Protein AF-A0A444E9I2-F1 (afdb_monomer)

Organism: Ensete ventricosum (NCBI:txid4639)

InterPro domains:
  IPR001554 Glycoside hydrolase, family 14 [PF01373] (2-95)
  IPR001554 Glycoside hydrolase, family 14 [PTHR31352] (2-95)
  IPR017853 Glycoside hydrolase superfamily [SSF51445] (3-95)

Mean predicted aligned error: 9.95 Å

Solvent-accessible surface area (backbone atoms only — not comparable to full-atom values): 6638 Å² total; per-residue (Å²): 129,91,85,59,82,67,48,24,29,12,28,86,87,65,54,70,45,86,83,37,70,27,76,62,40,38,85,36,53,79,59,93,73,35,24,52,54,56,53,54,51,52,49,53,52,51,49,46,70,75,39,56,96,72,64,69,97,75,82,88,78,64,64,31,50,98,40,38,84,52,76,74,34,65,51,56,91,77,72,78,38,60,90,87,60,93,58,52,71,44,56,54,20,71,50,38,64,70,62,87,82,85,88,79,131

Sequence (105 aa):
MSRNPDIVYADRSGRRNPEYISLGCDMLPVLRGRTPIQVYSDYMRSFRDRFRDHLGRAIVVGMGPCGELRYPSYPESNGTWRFPGIGEFQCYDKVGRRRPSYITD

Nearest PDB structures (foldseek):
  1bfn-assembly1_A  TM=9.624E-01  e=5.636E-10  Glycine max
  1ukp-assembly2_B  TM=9.603E-01  e=9.210E-10  Glycine max
  1q6g-assembly1_A  TM=9.637E-01  e=1.308E-09  Glycine max
  5wqs-assembly1_A  TM=9.080E-01  e=1.858E-09  Ipomoea batatas
  1v3h-assembly1_A  TM=9.113E-01  e=3.036E-09  Glycine max

Radius of gyration: 16.06 Å; Cα contacts (8 Å, |Δi|>4): 114; chains: 1; bounding box: 40×32×42 Å

Foldseek 3Di:
DPPDQLQAFAFPVRDGDPQDGDPLQQPPLPPVRRGVVVVLVVVVVVCCVVCVVVDDDDDQQQCEHVSDVDDPQADPPVVPHDPPDPGGDRQPRPSSVVDPPDPDD

Structure (mmCIF, N/CA/C/O backbone):
data_AF-A0A444E9I2-F1
#
_entry.id   AF-A0A444E9I2-F1
#
loop_
_atom_site.group_PDB
_atom_site.id
_atom_site.type_symbol
_atom_site.label_atom_id
_atom_site.label_alt_id
_atom_site.label_comp_id
_atom_site.label_asym_id
_atom_site.label_entity_id
_atom_site.label_seq_id
_atom_site.pdbx_PDB_ins_code
_atom_site.Cartn_x
_atom_site.Cart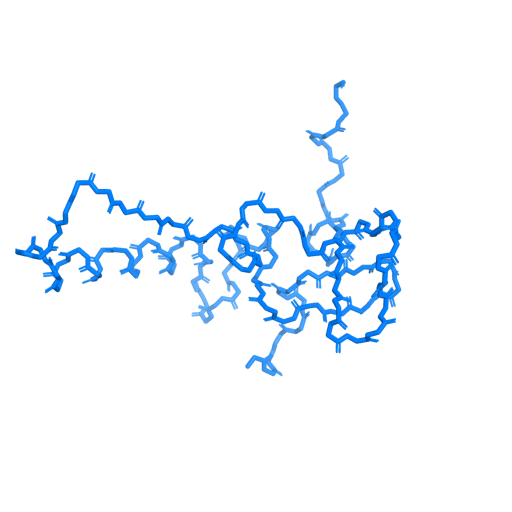n_y
_atom_site.Cartn_z
_atom_site.occupancy
_atom_site.B_iso_or_equiv
_atom_site.auth_seq_id
_atom_site.auth_comp_id
_atom_site.auth_asym_id
_atom_site.auth_atom_id
_atom_site.pdbx_PDB_model_num
ATOM 1 N N . MET A 1 1 ? -2.552 12.035 -7.846 1.00 46.91 1 MET A N 1
ATOM 2 C CA . MET A 1 1 ? -1.235 11.360 -7.920 1.00 46.91 1 MET A CA 1
ATOM 3 C C . MET A 1 1 ? -0.312 11.969 -8.996 1.00 46.91 1 MET A C 1
ATOM 5 O O . MET A 1 1 ? 0.555 11.284 -9.508 1.00 46.91 1 MET A O 1
ATOM 9 N N . SER A 1 2 ? -0.424 13.268 -9.317 1.00 49.47 2 SER A N 1
ATOM 10 C CA . SER A 1 2 ? 0.325 13.917 -10.416 1.00 49.47 2 SER A CA 1
ATOM 11 C C . SER A 1 2 ? 1.649 14.586 -10.012 1.00 49.47 2 SER A C 1
ATOM 13 O O . SER A 1 2 ? 2.245 15.280 -10.827 1.00 49.47 2 SER A O 1
ATOM 15 N N . ARG A 1 3 ? 2.115 14.440 -8.762 1.00 56.91 3 ARG A N 1
ATOM 16 C CA . ARG A 1 3 ? 3.263 15.221 -8.249 1.00 56.91 3 ARG A CA 1
ATOM 17 C C . ARG A 1 3 ? 4.565 14.450 -8.042 1.00 56.91 3 ARG A C 1
ATOM 19 O O . ARG A 1 3 ? 5.593 15.094 -7.892 1.00 56.91 3 ARG A O 1
ATOM 26 N N . ASN A 1 4 ? 4.557 13.118 -8.050 1.00 66.44 4 ASN A N 1
ATOM 27 C CA . ASN A 1 4 ? 5.796 12.343 -8.017 1.00 66.44 4 ASN A CA 1
ATOM 28 C C . ASN A 1 4 ? 5.567 10.952 -8.621 1.00 66.44 4 ASN A C 1
ATOM 30 O O . ASN A 1 4 ? 5.042 10.077 -7.938 1.00 66.44 4 ASN A O 1
ATOM 34 N N . PRO A 1 5 ? 5.901 10.740 -9.899 1.00 67.25 5 PRO A N 1
ATOM 35 C CA . PRO A 1 5 ? 5.613 9.483 -10.568 1.00 67.25 5 PRO A CA 1
ATOM 36 C C . PRO A 1 5 ? 6.641 8.381 -10.242 1.00 67.25 5 PRO A C 1
ATOM 38 O O . PRO A 1 5 ? 6.507 7.267 -10.735 1.00 67.25 5 PRO A O 1
ATOM 41 N N . ASP A 1 6 ? 7.643 8.661 -9.402 1.00 70.69 6 ASP A N 1
ATOM 42 C CA . ASP A 1 6 ? 8.643 7.684 -8.945 1.00 70.69 6 ASP A CA 1
ATOM 43 C C . ASP A 1 6 ? 8.200 6.908 -7.688 1.00 70.69 6 ASP A C 1
ATOM 45 O O . ASP A 1 6 ? 8.976 6.122 -7.153 1.00 70.69 6 ASP A O 1
ATOM 49 N N . ILE A 1 7 ? 6.978 7.141 -7.191 1.00 79.12 7 ILE A N 1
ATOM 50 C CA . ILE A 1 7 ? 6.453 6.497 -5.970 1.00 79.12 7 ILE A CA 1
ATOM 51 C C . ILE A 1 7 ? 5.687 5.199 -6.244 1.00 79.12 7 ILE A C 1
ATOM 53 O O . ILE A 1 7 ? 5.212 4.558 -5.313 1.00 79.12 7 ILE A O 1
ATOM 57 N N . VAL A 1 8 ? 5.507 4.844 -7.511 1.00 82.44 8 VAL A N 1
ATOM 58 C CA . VAL A 1 8 ? 4.700 3.709 -7.971 1.00 82.44 8 VAL A CA 1
ATOM 59 C C . VAL A 1 8 ? 5.592 2.653 -8.611 1.00 82.44 8 VAL A C 1
ATOM 61 O O . VAL A 1 8 ? 6.708 2.962 -9.034 1.00 82.44 8 VAL A O 1
ATOM 64 N N . TYR A 1 9 ? 5.108 1.413 -8.691 1.00 78.75 9 TYR A N 1
ATOM 65 C CA . TYR A 1 9 ? 5.838 0.341 -9.368 1.00 78.75 9 TYR A CA 1
ATOM 66 C C . TYR A 1 9 ? 6.093 0.676 -10.836 1.00 78.75 9 TYR A C 1
ATOM 68 O O . TYR A 1 9 ? 5.249 1.292 -11.499 1.00 78.75 9 TYR A O 1
ATOM 76 N N . ALA A 1 10 ? 7.255 0.252 -11.330 1.00 79.25 10 ALA A N 1
ATOM 77 C CA . ALA A 1 10 ? 7.628 0.413 -12.722 1.00 79.25 10 ALA A CA 1
ATOM 78 C C . ALA A 1 10 ? 8.317 -0.838 -13.269 1.00 79.25 10 ALA A C 1
ATOM 80 O O . ALA A 1 10 ? 9.130 -1.472 -12.589 1.00 79.25 10 ALA A O 1
ATOM 81 N N . ASP A 1 11 ? 8.022 -1.144 -14.527 1.00 78.00 11 ASP A N 1
ATOM 82 C CA . ASP A 1 11 ? 8.663 -2.231 -15.257 1.00 78.00 11 ASP A CA 1
ATOM 83 C C . ASP A 1 11 ? 9.946 -1.789 -15.971 1.00 78.00 11 ASP A C 1
ATOM 85 O O . ASP A 1 11 ? 10.368 -0.626 -15.909 1.00 78.00 11 ASP A O 1
ATOM 89 N N . ARG A 1 12 ? 10.592 -2.729 -16.674 1.00 73.25 12 ARG A N 1
ATOM 90 C CA . ARG A 1 12 ? 11.856 -2.464 -17.368 1.00 73.25 12 ARG A CA 1
ATOM 91 C C . ARG A 1 12 ? 11.703 -1.401 -18.454 1.00 73.25 12 ARG A C 1
ATOM 93 O O . ARG A 1 12 ? 12.640 -0.634 -18.682 1.00 73.25 12 ARG A O 1
ATOM 100 N N . SER A 1 13 ? 10.534 -1.353 -19.087 1.00 73.94 13 SER A N 1
ATOM 101 C CA . SER A 1 13 ? 10.173 -0.391 -20.132 1.00 73.94 13 SER A CA 1
ATOM 102 C C . SER A 1 13 ? 9.801 0.986 -19.566 1.00 73.94 13 SER A C 1
ATOM 104 O O . SER A 1 13 ? 9.534 1.914 -20.327 1.00 73.94 13 SER A O 1
ATOM 106 N N . GLY A 1 14 ? 9.797 1.144 -18.238 1.00 71.88 14 GLY A N 1
ATOM 107 C CA . GLY A 1 14 ? 9.443 2.384 -17.558 1.00 71.88 14 GLY A CA 1
ATOM 108 C C . GLY A 1 14 ? 7.939 2.653 -17.511 1.00 71.88 14 GLY A C 1
ATOM 109 O O . GLY A 1 14 ? 7.544 3.773 -17.174 1.00 71.88 14 GLY A O 1
ATOM 110 N N . ARG A 1 15 ? 7.087 1.665 -17.829 1.00 77.56 15 ARG A N 1
ATOM 111 C CA . ARG A 1 15 ? 5.636 1.796 -17.642 1.00 77.56 15 ARG A CA 1
ATOM 112 C C . ARG A 1 15 ? 5.350 1.756 -16.146 1.00 77.56 15 ARG A C 1
ATOM 114 O O . ARG A 1 15 ? 5.932 0.961 -15.414 1.00 77.56 15 ARG A O 1
ATOM 121 N N . ARG A 1 16 ? 4.472 2.647 -15.693 1.00 79.25 16 ARG A N 1
ATOM 122 C CA . ARG A 1 16 ? 4.178 2.880 -14.275 1.00 79.25 16 ARG A CA 1
ATOM 123 C C . ARG A 1 16 ? 2.793 2.349 -13.935 1.00 79.25 16 ARG A C 1
ATOM 125 O O . ARG A 1 16 ? 1.851 2.650 -14.666 1.00 79.25 16 ARG A O 1
ATOM 132 N N . ASN A 1 17 ? 2.659 1.628 -12.822 1.00 75.31 17 ASN A N 1
ATOM 133 C CA . ASN A 1 17 ? 1.359 1.176 -12.326 1.00 75.31 17 ASN A CA 1
ATOM 134 C C . ASN A 1 17 ? 0.885 2.051 -11.141 1.00 75.31 17 ASN A C 1
ATOM 136 O O . ASN A 1 17 ? 1.402 1.887 -10.037 1.00 75.31 17 ASN A O 1
ATOM 140 N N . PRO A 1 18 ? -0.109 2.947 -11.328 1.00 77.38 18 PRO A N 1
ATOM 141 C CA . PRO A 1 18 ? -0.594 3.846 -10.280 1.00 77.38 18 PRO A CA 1
ATOM 142 C C . PRO A 1 18 ? -1.487 3.187 -9.215 1.00 77.38 18 PRO A C 1
ATOM 144 O O . PRO A 1 18 ? -1.904 3.875 -8.285 1.00 77.38 18 PRO A O 1
ATOM 147 N N . GLU A 1 19 ? -1.800 1.895 -9.331 1.00 77.38 19 GLU A N 1
ATOM 148 C CA . GLU A 1 19 ? -2.718 1.186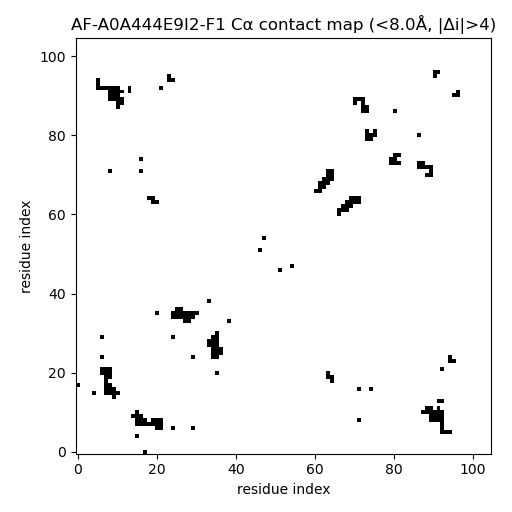 -8.428 1.00 77.38 19 GLU A CA 1
ATOM 149 C C . GLU A 1 19 ? -2.181 1.049 -6.998 1.00 77.38 19 GLU A C 1
ATOM 151 O O . GLU A 1 19 ? -2.969 0.942 -6.059 1.00 77.38 19 GLU A O 1
ATOM 156 N N . TYR A 1 20 ? -0.856 1.055 -6.811 1.00 77.81 20 TYR A N 1
ATOM 157 C CA . TYR A 1 20 ? -0.243 0.909 -5.491 1.00 77.81 20 TYR A CA 1
ATOM 158 C C . TYR A 1 20 ? 1.104 1.640 -5.385 1.00 77.81 20 TYR A C 1
ATOM 160 O O . TYR A 1 20 ? 1.821 1.815 -6.374 1.00 77.81 20 TYR A O 1
ATOM 168 N N . ILE A 1 21 ? 1.455 2.071 -4.169 1.00 82.31 21 ILE A N 1
ATOM 169 C CA . ILE A 1 21 ? 2.754 2.692 -3.868 1.00 82.31 21 ILE A CA 1
ATOM 170 C C . ILE A 1 21 ? 3.829 1.597 -3.884 1.00 82.31 21 ILE A C 1
ATOM 172 O O . ILE A 1 21 ? 3.633 0.538 -3.297 1.00 82.31 21 ILE A O 1
ATOM 176 N N . SER A 1 22 ? 4.968 1.833 -4.537 1.00 82.38 22 SER A N 1
ATOM 177 C CA . SER A 1 22 ? 6.075 0.867 -4.543 1.00 82.38 22 SER A CA 1
ATOM 178 C C . SER A 1 22 ? 6.525 0.558 -3.114 1.00 82.38 22 SER A C 1
ATOM 180 O O . SER A 1 22 ? 6.775 1.481 -2.336 1.00 82.38 22 SER A O 1
ATOM 182 N N . LEU A 1 23 ? 6.712 -0.728 -2.793 1.00 80.69 23 LEU A N 1
ATOM 183 C CA . LEU A 1 23 ? 7.248 -1.186 -1.503 1.00 80.69 23 LEU A CA 1
ATOM 184 C C . LEU A 1 23 ? 8.575 -0.491 -1.154 1.00 80.69 23 LEU A C 1
ATOM 186 O O . LEU A 1 23 ? 8.856 -0.202 0.008 1.00 80.69 23 LEU A O 1
ATOM 190 N N . GLY A 1 24 ? 9.393 -0.159 -2.160 1.00 79.75 24 GLY A N 1
ATOM 191 C CA . GLY A 1 24 ? 10.648 0.564 -1.950 1.00 79.75 24 GLY A CA 1
ATOM 192 C C . GLY A 1 24 ? 10.454 1.913 -1.246 1.00 79.75 24 GLY A C 1
ATOM 193 O O . GLY A 1 24 ? 11.337 2.368 -0.515 1.00 79.75 24 GLY A O 1
ATOM 194 N N . CYS A 1 25 ? 9.291 2.543 -1.416 1.00 83.38 25 CYS A N 1
ATOM 195 C CA . CYS A 1 25 ? 8.974 3.842 -0.844 1.00 83.38 25 CYS A CA 1
ATOM 196 C C . CYS A 1 25 ? 8.514 3.798 0.616 1.00 83.38 25 CYS A C 1
ATOM 198 O O . CYS A 1 25 ? 8.415 4.871 1.206 1.00 83.38 25 CYS A O 1
ATOM 200 N N . ASP A 1 26 ? 8.272 2.628 1.219 1.00 84.56 26 ASP A N 1
ATOM 201 C CA . ASP A 1 26 ? 7.636 2.516 2.544 1.00 84.56 26 ASP A CA 1
ATOM 202 C C . ASP A 1 26 ? 8.361 3.266 3.663 1.00 84.56 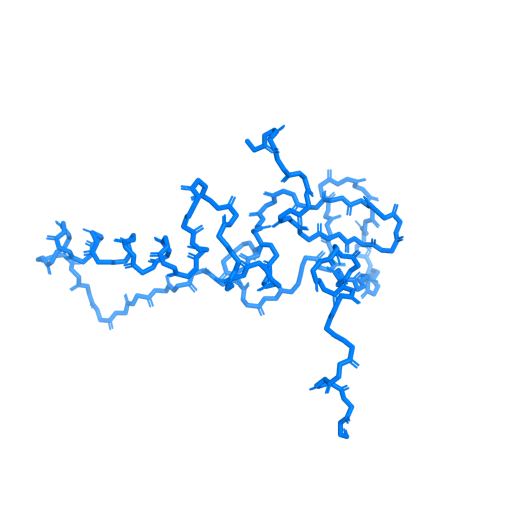26 ASP A C 1
ATOM 204 O O . ASP A 1 26 ? 7.722 3.771 4.585 1.00 84.56 26 ASP A O 1
ATOM 208 N N . MET A 1 27 ? 9.684 3.392 3.554 1.00 83.94 27 MET A N 1
ATOM 209 C CA . MET A 1 27 ? 10.532 4.088 4.529 1.00 83.94 27 MET A CA 1
ATOM 210 C C . MET A 1 27 ? 10.916 5.510 4.099 1.00 83.94 27 MET A C 1
ATOM 212 O O . MET A 1 27 ? 11.652 6.190 4.810 1.00 83.94 27 MET A O 1
ATOM 216 N N . LEU A 1 28 ? 10.452 5.973 2.936 1.00 85.56 28 LEU A N 1
ATOM 217 C CA . LEU A 1 28 ? 10.798 7.282 2.384 1.00 85.56 28 LEU A CA 1
ATOM 218 C C . LEU A 1 28 ? 9.652 8.281 2.601 1.00 85.56 28 LEU A C 1
ATOM 220 O O . LEU A 1 28 ? 8.495 7.921 2.390 1.00 85.56 28 LEU A O 1
ATOM 224 N N . PRO A 1 29 ? 9.927 9.549 2.971 1.00 87.50 29 PRO A N 1
ATOM 225 C CA . PRO A 1 29 ? 8.901 10.551 3.274 1.00 87.50 29 PRO A CA 1
ATOM 226 C C . PRO A 1 29 ? 8.243 11.136 2.008 1.00 87.50 29 PRO A C 1
ATOM 228 O O . PRO A 1 29 ? 8.245 12.344 1.768 1.00 87.50 29 PRO A O 1
ATOM 231 N N . VAL A 1 30 ? 7.689 10.270 1.157 1.00 86.06 30 VAL A N 1
ATOM 232 C CA . VAL A 1 30 ? 7.163 10.624 -0.171 1.00 86.06 30 VAL A CA 1
ATOM 233 C C . VAL A 1 30 ? 5.722 11.147 -0.145 1.00 86.06 30 VAL A C 1
ATOM 235 O O . VAL A 1 30 ? 5.239 11.669 -1.150 1.00 86.06 30 VAL A O 1
ATOM 238 N N . LEU A 1 31 ? 5.032 11.067 0.999 1.00 85.69 31 LEU A N 1
ATOM 239 C CA . LEU A 1 31 ? 3.636 11.483 1.164 1.00 85.69 31 LEU A CA 1
ATOM 240 C C . LEU A 1 31 ? 3.535 12.751 2.020 1.00 85.69 31 LEU A C 1
ATOM 242 O O . LEU A 1 31 ? 3.170 12.704 3.194 1.00 85.69 31 LEU A O 1
ATOM 246 N N . ARG A 1 32 ? 3.844 13.908 1.416 1.00 85.75 32 ARG A N 1
ATOM 247 C CA . ARG A 1 32 ? 3.827 15.228 2.087 1.00 85.75 32 ARG A CA 1
ATOM 248 C C . ARG A 1 32 ? 4.664 15.240 3.380 1.00 85.75 32 ARG A C 1
ATOM 250 O O . ARG A 1 32 ? 4.204 15.715 4.412 1.00 85.75 32 ARG A O 1
ATOM 257 N N . GLY A 1 33 ? 5.871 14.675 3.324 1.00 86.50 33 GLY A N 1
ATOM 258 C CA . GLY A 1 33 ? 6.787 14.594 4.467 1.00 86.50 33 GLY A CA 1
ATOM 259 C C . GLY A 1 33 ? 6.574 13.384 5.383 1.00 86.50 33 GLY A C 1
ATOM 260 O O . GLY A 1 33 ? 7.402 13.154 6.257 1.00 86.50 33 GLY A O 1
ATOM 261 N N . ARG A 1 34 ? 5.523 12.580 5.170 1.00 89.38 34 ARG A N 1
ATOM 262 C CA . ARG A 1 34 ? 5.308 11.300 5.866 1.00 89.38 34 ARG A CA 1
ATOM 263 C C . ARG A 1 34 ? 5.710 10.113 5.003 1.00 89.38 34 ARG A C 1
ATOM 265 O O . ARG A 1 34 ? 5.652 10.184 3.771 1.00 89.38 34 ARG A O 1
ATOM 272 N N . THR A 1 35 ? 6.086 9.018 5.653 1.00 90.38 35 THR A N 1
ATOM 273 C CA . THR A 1 35 ? 6.345 7.739 4.989 1.00 90.38 35 THR A CA 1
ATOM 274 C C . THR A 1 35 ? 5.040 6.964 4.751 1.00 90.38 35 THR A C 1
ATOM 276 O O . THR A 1 35 ? 4.088 7.132 5.520 1.00 90.38 35 THR A O 1
ATOM 279 N N . PRO A 1 36 ? 4.943 6.113 3.712 1.00 89.62 36 PRO A N 1
ATOM 280 C CA . PRO A 1 36 ? 3.778 5.253 3.511 1.00 89.62 36 PRO A CA 1
ATOM 281 C C . PRO A 1 36 ? 3.443 4.410 4.744 1.00 89.62 36 PRO A C 1
ATOM 283 O O . PRO A 1 36 ? 2.288 4.408 5.158 1.00 89.62 36 PRO A O 1
ATOM 286 N N . ILE A 1 37 ? 4.438 3.820 5.422 1.00 89.25 37 ILE A N 1
ATOM 287 C CA . ILE A 1 37 ? 4.186 3.016 6.630 1.00 89.25 37 ILE A CA 1
ATOM 288 C C . ILE A 1 37 ? 3.577 3.832 7.781 1.00 89.25 37 ILE A C 1
ATOM 290 O O . ILE A 1 37 ? 2.714 3.331 8.507 1.00 89.25 37 ILE A O 1
ATOM 294 N N . GLN A 1 38 ? 3.962 5.107 7.929 1.00 91.50 38 GLN A N 1
ATOM 295 C CA . GLN A 1 38 ? 3.325 6.018 8.885 1.00 91.50 38 GLN A CA 1
ATOM 296 C C . GLN A 1 38 ? 1.867 6.268 8.501 1.00 91.50 38 GLN A C 1
ATOM 298 O O . GLN A 1 38 ? 0.983 6.149 9.342 1.00 91.50 38 GLN A O 1
ATOM 303 N N . VAL A 1 39 ? 1.600 6.554 7.224 1.00 92.44 39 VAL A N 1
ATOM 304 C CA . VAL A 1 39 ? 0.237 6.801 6.733 1.00 92.44 39 VAL A CA 1
ATOM 305 C C . VAL A 1 39 ? -0.655 5.569 6.904 1.00 92.44 39 VAL A C 1
ATOM 307 O O . VAL A 1 39 ? -1.788 5.713 7.363 1.00 92.44 39 VAL A O 1
ATOM 310 N N . TYR A 1 40 ? -0.157 4.368 6.597 1.00 91.38 40 TYR A N 1
ATOM 311 C CA . TYR A 1 40 ? -0.888 3.115 6.808 1.00 91.38 40 TYR A CA 1
ATOM 312 C C . TYR A 1 40 ? -1.195 2.895 8.292 1.00 91.38 40 TYR A C 1
ATOM 314 O O . TYR A 1 40 ? -2.324 2.563 8.655 1.00 91.38 40 TYR A O 1
ATOM 322 N N . SER A 1 41 ? -0.214 3.144 9.162 1.00 91.12 41 SER A N 1
ATOM 323 C CA . SER A 1 41 ? -0.376 3.027 10.613 1.00 91.12 41 SER A CA 1
ATOM 324 C C . SER A 1 41 ? -1.418 4.005 11.157 1.00 91.12 41 SER A C 1
ATOM 326 O O . SER A 1 41 ? -2.289 3.608 11.933 1.00 91.12 41 SER A O 1
ATOM 328 N N . ASP A 1 42 ? -1.366 5.268 10.732 1.00 93.50 42 ASP A N 1
ATOM 329 C CA . ASP A 1 42 ? -2.327 6.300 11.128 1.00 93.50 42 ASP A CA 1
ATOM 330 C C . ASP A 1 42 ? -3.744 5.947 10.660 1.00 93.50 42 ASP A C 1
ATOM 332 O O . ASP A 1 42 ? -4.704 6.077 11.423 1.00 93.50 42 ASP A O 1
ATOM 336 N N . TYR A 1 43 ? -3.876 5.443 9.429 1.00 92.75 43 TYR A N 1
ATOM 337 C CA . TYR A 1 43 ? -5.157 5.008 8.880 1.00 92.75 43 TYR A CA 1
ATOM 338 C C . TYR A 1 43 ? -5.754 3.849 9.686 1.00 92.75 43 TYR A C 1
ATOM 340 O O . TYR A 1 43 ? -6.910 3.922 10.097 1.00 92.75 43 TYR A O 1
ATOM 348 N N . MET A 1 44 ? -4.962 2.815 9.989 1.00 92.56 44 MET A N 1
ATOM 349 C CA . MET A 1 44 ? -5.417 1.677 10.798 1.00 92.56 44 MET A CA 1
ATOM 350 C C . MET A 1 44 ? -5.810 2.091 12.220 1.00 92.56 44 MET A C 1
ATOM 352 O O . MET A 1 44 ? -6.803 1.592 12.752 1.00 92.56 44 MET A O 1
ATOM 356 N N . ARG A 1 45 ? -5.077 3.029 12.835 1.00 93.19 45 ARG A N 1
ATOM 357 C CA . ARG A 1 45 ? -5.434 3.590 14.149 1.00 93.19 45 ARG A CA 1
ATOM 358 C C . ARG A 1 45 ? -6.771 4.324 14.091 1.00 93.19 45 ARG A C 1
ATOM 360 O O . ARG A 1 45 ? -7.648 4.032 14.896 1.00 93.19 45 ARG A O 1
ATOM 367 N N . SER A 1 46 ? -6.954 5.203 13.107 1.00 94.56 46 SER A N 1
ATOM 368 C CA . SER A 1 46 ? -8.209 5.936 12.917 1.00 94.56 46 SER A CA 1
ATOM 369 C C . SER A 1 46 ? -9.391 5.000 12.637 1.00 94.56 46 SER A C 1
ATOM 371 O O . SER A 1 46 ? -10.460 5.178 13.219 1.00 94.56 46 SER A O 1
ATOM 373 N N . PHE A 1 47 ? -9.192 3.969 11.809 1.00 92.38 47 PHE A N 1
ATOM 374 C CA . PHE A 1 47 ? -10.196 2.942 11.540 1.00 92.38 47 PHE A CA 1
ATOM 375 C C . PHE A 1 47 ? -10.596 2.203 12.820 1.00 92.38 47 PHE A C 1
ATOM 377 O O . PHE A 1 47 ? -11.782 2.117 13.132 1.00 92.38 47 PHE A O 1
ATOM 384 N N . ARG A 1 48 ? -9.617 1.731 13.602 1.00 91.56 48 ARG A N 1
ATOM 385 C CA . ARG A 1 48 ? -9.869 1.069 14.888 1.00 91.56 48 ARG A CA 1
ATOM 386 C C . ARG A 1 48 ? -10.659 1.967 15.833 1.00 91.56 48 ARG A C 1
ATOM 388 O O . ARG A 1 48 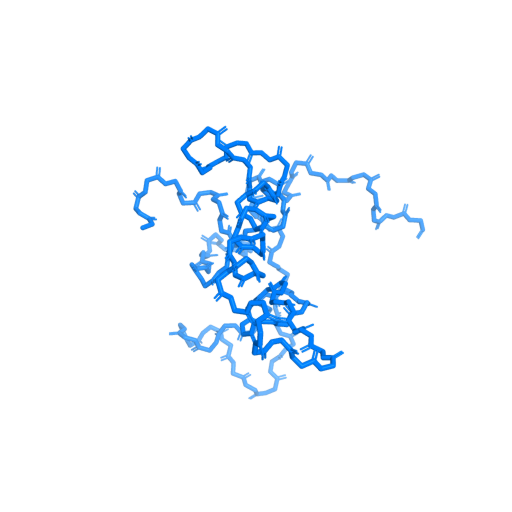? -11.625 1.503 16.423 1.00 91.56 48 ARG A O 1
ATOM 395 N N . ASP A 1 49 ? -10.257 3.224 15.985 1.00 93.81 49 ASP A N 1
ATOM 396 C CA . ASP A 1 49 ? -10.884 4.134 16.946 1.00 93.81 49 ASP A CA 1
ATOM 397 C C . ASP A 1 49 ? -12.318 4.492 16.522 1.00 93.81 49 ASP A C 1
ATOM 399 O O . ASP A 1 49 ? -13.205 4.598 17.367 1.00 93.81 49 ASP A O 1
ATOM 403 N N . ARG A 1 50 ? -12.577 4.611 15.212 1.00 94.31 50 ARG A N 1
ATOM 404 C CA . ARG A 1 50 ? -13.910 4.911 14.668 1.00 94.31 50 ARG A CA 1
ATOM 405 C C . ARG A 1 50 ? -14.862 3.717 14.697 1.00 94.31 50 ARG A C 1
ATOM 407 O O . ARG A 1 50 ? -16.046 3.903 14.960 1.00 94.31 50 ARG A O 1
ATOM 414 N N . PHE A 1 51 ? -14.367 2.523 14.389 1.00 92.12 51 PHE A N 1
ATOM 415 C CA . PHE A 1 51 ? -15.175 1.309 14.249 1.00 92.12 51 PHE A CA 1
ATOM 416 C C . PHE A 1 51 ? -15.002 0.347 15.420 1.00 92.12 51 PHE A C 1
ATOM 418 O O . PHE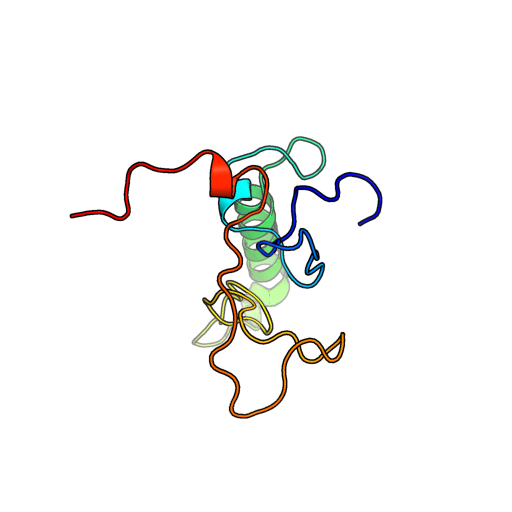 A 1 51 ? -15.369 -0.814 15.294 1.00 92.12 51 PHE A O 1
ATOM 425 N N . ARG A 1 52 ? -14.475 0.819 16.557 1.00 90.75 52 ARG A N 1
ATOM 426 C CA . ARG A 1 52 ? -14.110 0.005 17.726 1.00 90.75 52 ARG A CA 1
ATOM 427 C C . ARG A 1 52 ? -15.187 -1.002 18.124 1.00 90.75 52 ARG A C 1
ATOM 429 O O . ARG A 1 52 ? -14.872 -2.164 18.347 1.00 90.75 52 ARG A O 1
ATOM 436 N N . ASP A 1 53 ? -16.440 -0.561 18.150 1.00 92.62 53 ASP A N 1
ATOM 437 C CA . ASP A 1 53 ? -17.582 -1.380 18.576 1.00 92.62 53 ASP A CA 1
ATOM 438 C C . ASP A 1 53 ? -18.109 -2.321 17.471 1.00 92.62 53 ASP A C 1
ATOM 440 O O . ASP A 1 53 ? -18.955 -3.171 17.723 1.00 92.62 53 ASP A O 1
ATOM 444 N N . HIS A 1 54 ? -17.602 -2.180 16.244 1.00 88.44 54 HIS A N 1
ATOM 445 C CA . HIS A 1 54 ? -17.965 -2.962 15.056 1.00 88.44 54 HIS A CA 1
ATOM 446 C C . HIS A 1 54 ? -16.825 -3.884 14.591 1.00 88.44 54 HIS A C 1
ATOM 448 O O . HIS A 1 54 ? -16.963 -4.575 13.580 1.00 88.44 54 HIS A O 1
ATOM 454 N N . LEU A 1 55 ? -15.677 -3.882 15.281 1.00 85.94 55 LEU A N 1
ATOM 455 C CA . LEU A 1 55 ? -14.551 -4.737 14.923 1.00 85.94 55 LEU A CA 1
ATOM 456 C C . LEU A 1 55 ? -14.892 -6.202 15.211 1.00 85.94 55 LEU A C 1
ATOM 458 O O . LEU A 1 55 ? -15.204 -6.582 16.337 1.00 85.94 55 LEU A O 1
ATOM 462 N N . GLY A 1 56 ? -14.816 -7.023 14.165 1.00 82.50 56 GLY A N 1
ATOM 463 C CA . GLY A 1 56 ? -14.981 -8.469 14.256 1.00 82.50 56 GLY A CA 1
ATOM 464 C C . GLY A 1 56 ? -13.678 -9.199 14.590 1.00 82.50 56 GLY A C 1
ATOM 465 O O . GLY A 1 56 ? -12.709 -8.632 15.086 1.00 82.50 56 GLY A O 1
ATOM 466 N N . ARG A 1 57 ? -13.640 -10.494 14.264 1.00 81.69 57 ARG A N 1
ATOM 467 C CA . ARG A 1 57 ? -12.516 -11.389 14.586 1.00 81.69 57 ARG A CA 1
ATOM 468 C C . ARG A 1 57 ? -11.260 -11.168 13.730 1.00 81.69 57 ARG A C 1
ATOM 470 O O . ARG A 1 57 ? -10.183 -11.593 14.133 1.00 81.69 57 ARG A O 1
ATOM 477 N N . ALA A 1 58 ? -11.390 -10.567 12.549 1.00 83.00 58 ALA A N 1
ATOM 478 C CA . ALA A 1 58 ? -10.293 -10.441 11.5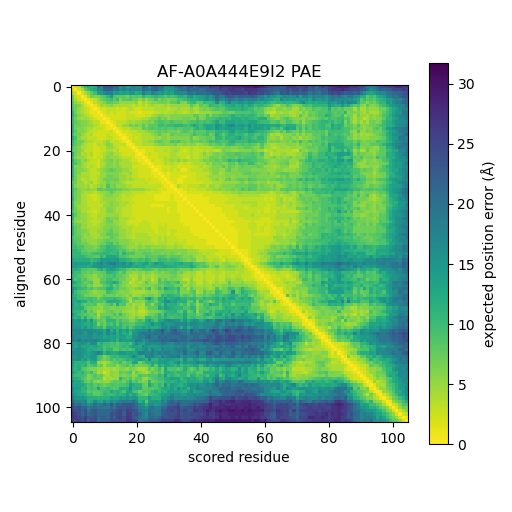94 1.00 83.00 58 ALA A CA 1
ATOM 479 C C . ALA A 1 58 ? -10.315 -9.093 10.866 1.00 83.00 58 ALA A C 1
ATOM 481 O O . ALA A 1 58 ? -11.381 -8.562 10.555 1.00 83.00 58 ALA A O 1
ATOM 482 N N . ILE A 1 59 ? -9.120 -8.582 10.565 1.00 85.06 59 ILE A N 1
ATOM 483 C CA . ILE A 1 59 ? -8.880 -7.415 9.714 1.00 85.06 59 ILE A CA 1
ATOM 484 C C . ILE A 1 59 ? -7.946 -7.873 8.595 1.00 85.06 59 ILE A C 1
ATOM 486 O O . ILE A 1 59 ? -6.904 -8.467 8.868 1.00 85.06 59 ILE A O 1
ATOM 490 N N . VAL A 1 60 ? -8.314 -7.601 7.345 1.00 84.88 60 VAL A N 1
ATOM 491 C CA . VAL A 1 60 ? -7.468 -7.877 6.177 1.00 84.88 60 VAL A CA 1
ATOM 492 C C . VAL A 1 60 ? -6.767 -6.583 5.783 1.00 84.88 60 VAL A C 1
ATOM 494 O O . VAL A 1 60 ? -7.423 -5.572 5.536 1.00 84.88 60 VAL A O 1
ATOM 497 N N . VAL A 1 61 ? -5.435 -6.605 5.747 1.00 85.25 61 VAL A N 1
ATOM 498 C CA . VAL A 1 61 ? -4.612 -5.446 5.379 1.00 85.25 61 VAL A CA 1
ATOM 499 C C . VAL A 1 61 ? -4.125 -5.626 3.947 1.00 85.25 61 VAL A C 1
ATOM 501 O O . VAL A 1 61 ? -3.455 -6.608 3.639 1.00 85.25 61 VAL A O 1
ATOM 504 N N . GLY A 1 62 ? -4.469 -4.679 3.075 1.00 84.06 62 GLY A N 1
ATOM 505 C CA . GLY A 1 62 ? -4.051 -4.699 1.677 1.00 84.06 62 GLY A CA 1
ATOM 506 C C . GLY A 1 62 ? -2.589 -4.286 1.507 1.00 84.06 62 GLY A C 1
ATOM 507 O O . GLY A 1 62 ? -2.241 -3.140 1.794 1.00 84.06 62 GLY A O 1
ATOM 508 N N . MET A 1 63 ? -1.751 -5.194 1.003 1.00 79.31 63 MET A N 1
ATOM 509 C CA . MET A 1 63 ? -0.289 -5.008 0.908 1.00 79.31 63 MET A CA 1
ATOM 510 C C . MET A 1 63 ? 0.229 -4.826 -0.531 1.00 79.31 63 MET A C 1
ATOM 512 O O . MET A 1 63 ? 1.432 -4.909 -0.780 1.00 79.31 63 MET A O 1
ATOM 516 N N . GLY A 1 64 ? -0.668 -4.604 -1.491 1.00 77.88 64 GLY A N 1
ATOM 517 C CA . GLY A 1 64 ? -0.321 -4.487 -2.903 1.00 77.88 64 GLY A CA 1
ATOM 518 C C . GLY A 1 64 ? -1.547 -4.351 -3.811 1.00 77.88 64 GLY A C 1
ATOM 519 O O . GLY A 1 64 ? -2.652 -4.077 -3.326 1.00 77.88 64 GLY A O 1
ATOM 520 N N . PRO A 1 65 ? -1.373 -4.516 -5.135 1.00 68.56 65 PRO A N 1
ATOM 521 C CA . PRO A 1 65 ? -2.457 -4.465 -6.115 1.00 68.56 65 PRO A CA 1
ATOM 522 C C . PRO A 1 65 ? -3.582 -5.439 -5.751 1.00 68.56 65 PRO A C 1
ATOM 524 O O . PRO A 1 65 ? -3.325 -6.567 -5.335 1.00 68.56 65 PRO A O 1
ATOM 527 N N . CYS A 1 66 ? -4.833 -4.992 -5.880 1.00 76.19 66 CYS A N 1
ATOM 528 C CA . CYS A 1 66 ? -6.024 -5.737 -5.442 1.00 76.19 66 CYS A CA 1
ATOM 529 C C . CYS A 1 66 ? -6.021 -6.136 -3.946 1.00 76.19 66 CYS A C 1
ATOM 531 O O . CYS A 1 66 ? -6.803 -6.989 -3.542 1.00 76.19 66 CYS A O 1
ATOM 533 N N . GLY A 1 67 ? -5.168 -5.525 -3.114 1.00 74.19 67 GLY A N 1
ATOM 534 C CA . GLY A 1 67 ? -5.023 -5.861 -1.695 1.00 74.19 67 GLY A CA 1
ATOM 535 C C . GLY A 1 67 ? -4.133 -7.078 -1.420 1.00 74.19 67 GLY A C 1
ATOM 536 O O . GLY A 1 67 ? -3.951 -7.447 -0.263 1.00 74.19 67 GLY A O 1
ATOM 537 N N . GLU A 1 68 ? -3.539 -7.682 -2.445 1.00 76.38 68 GLU A N 1
ATOM 538 C 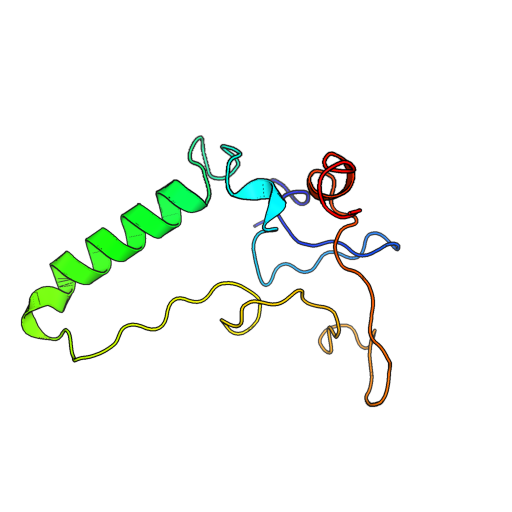CA . GLU A 1 68 ? -2.705 -8.874 -2.308 1.00 76.38 68 GLU A CA 1
ATOM 539 C C . GLU A 1 68 ? -1.234 -8.506 -2.100 1.00 76.38 68 GLU A C 1
ATOM 541 O O . GLU A 1 68 ? -0.734 -7.538 -2.673 1.00 76.38 68 GLU A O 1
ATOM 546 N N . LEU A 1 69 ? -0.508 -9.302 -1.312 1.00 79.38 69 LEU A N 1
ATOM 547 C CA . LEU A 1 69 ? 0.937 -9.144 -1.143 1.00 79.38 69 LEU A CA 1
ATOM 548 C C . LEU A 1 69 ? 1.666 -9.679 -2.384 1.00 79.38 69 LEU A C 1
ATOM 550 O O . LEU A 1 69 ? 2.147 -10.811 -2.406 1.00 79.38 69 LEU A O 1
ATOM 554 N N . ARG A 1 70 ? 1.715 -8.868 -3.441 1.00 78.50 70 ARG A N 1
ATOM 555 C CA . ARG A 1 70 ? 2.394 -9.210 -4.694 1.00 78.50 70 ARG A CA 1
ATOM 556 C C . ARG A 1 70 ? 2.827 -7.979 -5.478 1.00 78.50 70 ARG A C 1
ATOM 558 O O . ARG A 1 70 ? 2.303 -6.882 -5.305 1.00 78.50 70 ARG A O 1
ATOM 565 N N . TYR A 1 71 ? 3.737 -8.198 -6.419 1.00 71.44 71 TYR A N 1
ATOM 566 C CA . TYR A 1 71 ? 4.017 -7.231 -7.473 1.00 71.44 71 TYR A CA 1
ATOM 567 C C . TYR A 1 71 ? 2.885 -7.218 -8.522 1.00 71.44 71 TYR A C 1
ATOM 569 O O . TYR A 1 71 ? 2.248 -8.252 -8.757 1.00 71.44 71 TYR A O 1
ATOM 577 N N . PRO A 1 72 ? 2.641 -6.085 -9.206 1.00 72.88 72 PRO A N 1
ATOM 578 C CA . PRO A 1 72 ? 1.704 -6.011 -10.328 1.00 72.88 72 PRO A CA 1
ATOM 579 C C . PRO A 1 72 ? 2.296 -6.628 -11.611 1.00 72.88 72 PRO A C 1
ATOM 581 O O .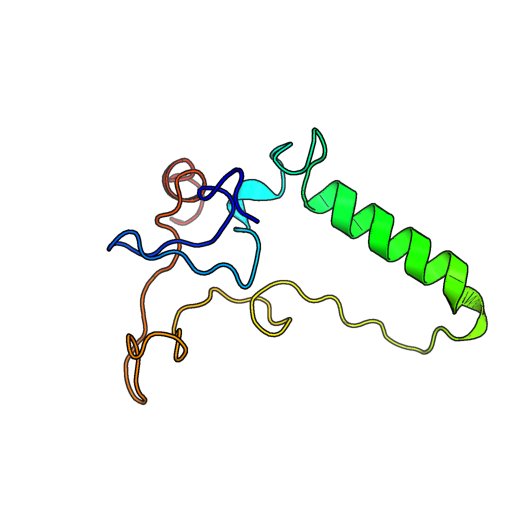 PRO A 1 72 ? 2.483 -5.946 -12.612 1.00 72.88 72 PRO A O 1
ATOM 584 N N . SER A 1 73 ? 2.647 -7.914 -11.590 1.00 70.12 73 SER A N 1
ATOM 585 C CA . SER A 1 73 ? 3.372 -8.583 -12.684 1.00 70.12 73 SER A CA 1
ATOM 586 C C . SER A 1 73 ? 2.537 -8.857 -13.945 1.00 70.12 73 SER A C 1
ATOM 588 O O . SER A 1 73 ? 3.113 -9.168 -14.986 1.00 70.12 73 SER A O 1
ATOM 590 N N . TYR A 1 74 ? 1.211 -8.704 -13.881 1.00 68.62 74 TYR A N 1
ATOM 591 C CA . TYR A 1 74 ? 0.260 -8.945 -14.978 1.00 68.62 74 TYR A CA 1
ATOM 592 C C . TYR A 1 74 ? -0.763 -7.797 -15.128 1.00 68.62 74 TYR A C 1
ATOM 594 O O . TYR A 1 74 ? -1.950 -7.967 -14.866 1.00 68.62 74 TYR A O 1
ATOM 602 N N . PRO A 1 75 ? -0.342 -6.583 -15.517 1.00 66.00 75 PRO A N 1
ATOM 603 C CA . PRO A 1 75 ? -1.278 -5.481 -15.708 1.00 66.00 75 PRO A CA 1
ATOM 604 C C . PRO A 1 75 ? -2.135 -5.710 -16.966 1.00 66.00 75 PRO A C 1
ATOM 606 O O . PRO A 1 75 ? -1.650 -5.574 -18.094 1.00 66.00 75 PRO A O 1
ATOM 609 N N . GLU A 1 76 ? -3.417 -6.036 -16.771 1.00 65.44 76 GLU A N 1
ATOM 610 C CA . GLU A 1 76 ? -4.410 -6.164 -17.854 1.00 65.44 76 GLU A CA 1
ATOM 611 C C . GLU A 1 76 ? -4.835 -4.799 -18.418 1.00 65.44 76 GLU A C 1
ATOM 613 O O . GLU A 1 76 ? -5.154 -4.678 -19.601 1.00 65.44 76 GLU A O 1
ATOM 618 N N . SER A 1 77 ? -4.778 -3.750 -17.590 1.00 58.97 77 SER A N 1
ATOM 619 C CA . SER A 1 77 ? -5.327 -2.414 -17.861 1.00 58.97 77 SER A CA 1
ATOM 620 C C . SER A 1 77 ? -4.745 -1.702 -19.089 1.00 58.97 77 SER A C 1
ATOM 622 O O . SER A 1 77 ? -5.419 -0.850 -19.661 1.00 58.97 77 SER A O 1
ATOM 624 N N . ASN A 1 78 ? -3.545 -2.077 -19.544 1.00 58.00 78 ASN A N 1
ATOM 625 C CA . ASN A 1 78 ? -2.892 -1.484 -20.719 1.00 58.00 78 ASN A CA 1
ATOM 626 C C . ASN A 1 78 ? -2.714 -2.465 -21.895 1.00 58.00 78 ASN A C 1
ATOM 628 O O . ASN A 1 78 ? -1.943 -2.182 -22.811 1.00 58.00 78 ASN A O 1
ATOM 632 N N . GLY A 1 79 ? -3.359 -3.641 -21.872 1.00 62.25 79 GLY A N 1
ATOM 633 C CA . GLY A 1 79 ? -3.188 -4.673 -22.912 1.00 62.25 79 GLY A CA 1
ATOM 634 C C . GLY A 1 79 ? -1.767 -5.255 -22.987 1.00 62.25 79 GLY A C 1
ATOM 635 O O . GLY A 1 79 ? -1.416 -5.964 -23.925 1.00 62.25 79 GLY A O 1
ATOM 636 N N . THR A 1 80 ? -0.939 -4.944 -21.991 1.00 62.72 80 THR A N 1
ATOM 637 C CA . THR A 1 80 ? 0.478 -5.307 -21.891 1.00 62.72 80 THR A CA 1
ATOM 638 C C . THR A 1 80 ? 0.707 -6.746 -21.451 1.00 62.72 80 THR A C 1
ATOM 640 O O . THR A 1 80 ? 1.818 -7.256 -21.572 1.00 62.72 80 THR A O 1
ATOM 643 N N . TRP A 1 81 ? -0.340 -7.405 -20.963 1.00 68.94 81 TRP A N 1
ATOM 644 C CA . TRP A 1 81 ? -0.333 -8.808 -20.602 1.00 68.94 81 TRP A CA 1
ATOM 645 C C . TRP A 1 81 ? -1.674 -9.443 -20.977 1.00 68.94 81 TRP A C 1
ATOM 647 O O . TRP A 1 81 ? -2.728 -8.828 -20.823 1.00 68.94 81 TRP A O 1
ATOM 657 N N . ARG A 1 82 ? -1.627 -10.680 -21.473 1.00 71.56 82 ARG A N 1
ATOM 658 C CA . ARG A 1 82 ? -2.797 -11.523 -21.729 1.00 71.56 82 ARG A CA 1
ATOM 659 C C . ARG A 1 82 ? -2.463 -12.935 -21.277 1.00 71.56 82 ARG A C 1
ATOM 661 O O . ARG A 1 82 ? -1.355 -13.415 -21.519 1.00 71.56 82 ARG A O 1
ATOM 668 N N . PHE A 1 83 ? -3.422 -13.604 -20.652 1.00 69.31 83 PHE A N 1
ATOM 669 C CA . PHE A 1 83 ? -3.276 -15.008 -20.287 1.00 69.31 83 PHE A CA 1
ATOM 670 C C . PHE A 1 83 ? -2.935 -15.862 -21.529 1.00 69.31 83 PHE A C 1
ATOM 672 O O . PHE A 1 83 ? -3.582 -15.670 -22.566 1.00 69.31 83 PHE A O 1
ATOM 679 N N . PRO A 1 84 ? -1.962 -16.797 -21.464 1.00 79.88 84 PRO A N 1
ATOM 680 C CA . PRO A 1 84 ? -1.199 -17.273 -20.298 1.00 79.88 84 PRO A CA 1
ATOM 681 C C . PRO A 1 84 ? 0.240 -16.713 -20.217 1.00 79.88 84 PRO A C 1
ATOM 683 O O . PRO A 1 84 ? 1.196 -17.461 -20.022 1.00 79.88 84 PRO A O 1
ATOM 686 N N . GLY A 1 85 ? 0.439 -15.409 -20.423 1.00 78.00 85 GLY A N 1
ATOM 687 C CA . GLY A 1 85 ? 1.772 -14.803 -20.360 1.00 78.00 85 GLY A CA 1
ATOM 688 C C . GLY A 1 85 ? 2.453 -14.970 -18.992 1.00 78.00 85 GLY A C 1
ATOM 689 O O . GLY A 1 85 ? 1.805 -14.924 -17.951 1.00 78.00 85 GLY A O 1
ATOM 690 N N . ILE A 1 86 ? 3.782 -15.083 -18.975 1.00 78.44 86 ILE A N 1
ATOM 691 C CA . ILE A 1 86 ? 4.567 -15.277 -17.738 1.00 78.44 86 ILE A CA 1
ATOM 692 C C . ILE A 1 86 ? 4.639 -14.037 -16.821 1.00 78.44 86 ILE A C 1
ATOM 694 O O . ILE A 1 86 ? 4.993 -14.162 -15.652 1.00 78.44 86 ILE A O 1
ATOM 698 N N . GLY A 1 87 ? 4.290 -12.848 -17.328 1.00 78.06 87 GLY A N 1
ATOM 699 C CA . GLY A 1 87 ? 4.377 -11.580 -16.591 1.00 78.06 87 GLY A CA 1
ATOM 700 C C . GLY A 1 87 ? 5.751 -10.905 -16.684 1.00 78.06 87 GLY A C 1
ATOM 701 O O . GLY A 1 87 ? 6.615 -11.327 -17.452 1.00 78.06 87 GLY A O 1
ATOM 702 N N . GLU A 1 88 ? 5.946 -9.828 -15.922 1.00 76.44 88 GLU A N 1
ATOM 703 C CA . GLU A 1 88 ? 7.199 -9.057 -15.891 1.00 76.44 88 GLU A CA 1
ATOM 704 C C . GLU A 1 88 ? 7.585 -8.647 -14.458 1.00 76.44 88 GLU A C 1
ATOM 706 O O . GLU A 1 88 ? 6.724 -8.420 -13.603 1.00 76.44 88 GLU A O 1
ATOM 711 N N . PHE A 1 89 ? 8.892 -8.526 -14.192 1.00 76.75 89 PHE A N 1
ATOM 712 C CA . PHE A 1 89 ? 9.408 -7.947 -12.950 1.00 76.75 89 PHE A CA 1
ATOM 713 C C . PHE A 1 89 ? 9.093 -6.443 -12.871 1.00 76.75 89 PHE A C 1
ATOM 715 O O . PHE A 1 89 ? 9.385 -5.684 -13.792 1.00 76.75 89 PHE A O 1
ATOM 722 N N . GLN A 1 90 ? 8.551 -6.000 -11.734 1.00 72.25 90 GLN A N 1
ATOM 723 C CA . GLN A 1 90 ? 8.082 -4.621 -11.504 1.00 72.25 90 GLN A CA 1
ATOM 724 C C . GLN A 1 90 ? 8.975 -3.832 -10.527 1.00 72.25 90 GLN A C 1
ATOM 726 O O . GLN A 1 90 ? 8.517 -2.917 -9.848 1.00 72.25 90 GLN A O 1
ATOM 731 N N . CYS A 1 91 ? 10.250 -4.214 -10.414 1.00 70.56 91 CYS A N 1
ATOM 732 C CA . CYS A 1 91 ? 11.222 -3.651 -9.467 1.00 70.56 91 CYS A CA 1
ATOM 733 C C . CYS A 1 91 ? 12.155 -2.594 -10.092 1.00 70.56 91 CYS A C 1
ATOM 735 O O . CYS A 1 91 ? 13.224 -2.297 -9.555 1.00 70.56 91 CYS A O 1
ATOM 737 N N . TYR A 1 92 ? 11.781 -2.031 -11.244 1.00 69.69 92 TYR A N 1
ATOM 738 C CA . TYR A 1 92 ? 12.610 -1.075 -11.982 1.00 69.69 92 TYR A CA 1
ATOM 739 C C . TYR A 1 92 ? 12.318 0.384 -11.623 1.00 69.69 92 TYR A C 1
ATOM 741 O O . TYR A 1 92 ? 12.891 1.298 -12.229 1.00 69.69 92 TYR A O 1
ATOM 749 N N . ASP A 1 93 ? 11.468 0.620 -10.624 1.00 67.69 93 ASP A N 1
ATOM 750 C CA . ASP A 1 93 ? 11.293 1.942 -10.049 1.00 67.69 93 ASP A CA 1
ATOM 751 C C . ASP A 1 93 ? 12.610 2.447 -9.436 1.00 67.69 93 ASP A C 1
ATOM 753 O O . ASP A 1 93 ? 13.533 1.696 -9.103 1.00 67.69 93 ASP A O 1
ATOM 757 N N . LYS A 1 94 ? 12.725 3.770 -9.317 1.00 63.91 94 LYS A N 1
ATOM 758 C CA . LYS A 1 94 ? 13.963 4.440 -8.896 1.00 63.91 94 LYS A CA 1
ATOM 759 C C . LYS A 1 94 ? 14.427 4.008 -7.500 1.00 63.91 94 LYS A C 1
ATOM 761 O O . LYS A 1 94 ? 15.617 4.120 -7.200 1.00 63.91 94 LYS A O 1
ATOM 766 N N . VAL A 1 95 ? 13.509 3.537 -6.656 1.00 61.41 95 VAL A N 1
ATOM 767 C CA . VAL A 1 95 ? 13.808 3.084 -5.298 1.00 61.41 95 VAL A CA 1
ATOM 768 C C . VAL A 1 95 ? 14.147 1.593 -5.279 1.00 61.41 95 VAL A C 1
ATOM 770 O O . VAL A 1 95 ? 15.143 1.226 -4.657 1.00 61.41 95 VAL A O 1
ATOM 773 N N . GLY A 1 96 ? 13.420 0.762 -6.031 1.00 57.84 96 GLY A N 1
ATOM 774 C CA . GLY A 1 96 ? 13.750 -0.647 -6.274 1.00 57.84 96 GLY A CA 1
ATOM 775 C C . GLY A 1 96 ? 15.150 -0.835 -6.869 1.00 57.84 96 GLY A C 1
ATOM 776 O O . GLY A 1 96 ? 15.962 -1.581 -6.323 1.00 57.84 96 GLY A O 1
ATOM 777 N N . ARG A 1 97 ? 15.512 -0.044 -7.891 1.00 56.66 97 ARG A N 1
ATOM 778 C CA . ARG A 1 97 ? 16.862 -0.043 -8.497 1.00 56.66 97 ARG A CA 1
ATOM 779 C C . ARG A 1 97 ? 17.990 0.321 -7.524 1.00 56.66 97 ARG A C 1
ATOM 781 O O . ARG A 1 97 ? 19.142 -0.012 -7.784 1.00 56.66 97 ARG A O 1
ATOM 788 N N . ARG A 1 98 ? 17.690 1.023 -6.424 1.00 53.78 98 ARG A N 1
ATOM 789 C CA . ARG A 1 98 ? 18.676 1.437 -5.409 1.00 53.78 98 ARG A CA 1
ATOM 790 C C . ARG A 1 98 ? 18.913 0.398 -4.312 1.00 53.78 98 ARG A C 1
ATOM 792 O O . ARG A 1 98 ? 19.780 0.640 -3.476 1.00 53.78 98 ARG A O 1
ATOM 799 N N . ARG A 1 99 ? 18.202 -0.737 -4.293 1.00 51.78 99 ARG A N 1
ATOM 800 C CA . ARG A 1 99 ? 18.433 -1.829 -3.330 1.00 51.78 99 ARG A CA 1
ATOM 801 C C . ARG A 1 99 ? 18.909 -3.116 -4.030 1.00 51.78 99 ARG A C 1
ATOM 803 O O . ARG A 1 99 ? 18.103 -4.025 -4.192 1.00 51.78 99 ARG A O 1
ATOM 810 N N . PRO A 1 100 ? 20.194 -3.242 -4.419 1.00 41.72 100 PRO A N 1
ATOM 811 C CA . PRO A 1 100 ? 20.697 -4.442 -5.082 1.00 41.72 100 PRO A CA 1
ATOM 812 C C . PRO A 1 100 ? 21.302 -5.507 -4.142 1.00 41.72 100 PRO A C 1
ATOM 814 O O . PRO A 1 100 ? 21.959 -6.404 -4.647 1.00 41.72 100 PRO A O 1
ATOM 817 N N . SER A 1 101 ? 21.150 -5.452 -2.810 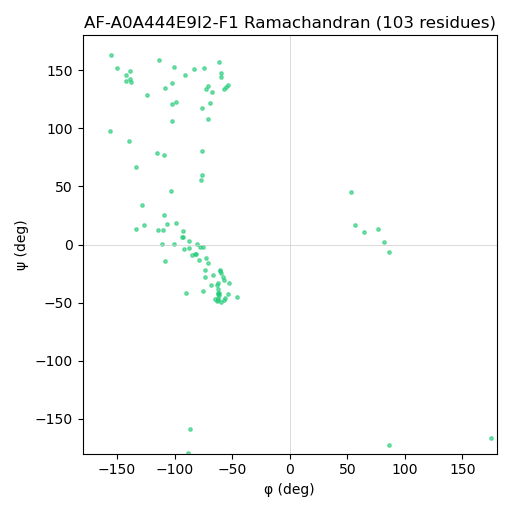1.00 43.19 101 SER A N 1
ATOM 818 C CA . SER A 1 101 ? 22.051 -6.219 -1.917 1.00 43.19 101 SER A CA 1
ATOM 819 C C . SER A 1 101 ? 21.422 -7.157 -0.876 1.00 43.19 101 SER A C 1
ATOM 821 O O . SER A 1 101 ? 22.122 -7.529 0.056 1.00 43.19 101 SER A O 1
ATOM 823 N N . TYR A 1 102 ? 20.145 -7.550 -0.979 1.00 41.94 102 TYR A N 1
ATOM 824 C CA . TYR A 1 102 ? 19.542 -8.471 0.013 1.00 41.94 102 TYR A CA 1
ATOM 825 C C . TYR A 1 102 ? 18.734 -9.640 -0.579 1.00 41.94 102 TYR A C 1
ATOM 827 O O . TYR A 1 102 ? 17.975 -10.270 0.146 1.00 41.94 102 TYR A O 1
ATOM 835 N N . ILE A 1 103 ? 18.843 -9.923 -1.885 1.00 43.16 103 ILE A N 1
ATOM 836 C CA . ILE A 1 103 ? 18.089 -11.019 -2.542 1.00 43.16 103 ILE A CA 1
ATOM 837 C C . ILE A 1 103 ? 19.034 -11.944 -3.335 1.00 43.16 103 ILE A C 1
ATOM 839 O O . ILE A 1 103 ? 18.692 -12.476 -4.382 1.00 43.16 103 ILE A O 1
ATOM 843 N N . THR A 1 104 ? 20.250 -12.136 -2.836 1.00 35.47 104 THR A N 1
ATOM 844 C CA . THR A 1 104 ? 21.109 -13.254 -3.242 1.00 35.47 104 THR A CA 1
ATOM 845 C C . THR A 1 104 ? 21.790 -13.781 -1.987 1.00 35.47 104 THR A C 1
ATOM 847 O O . THR A 1 104 ? 22.845 -13.275 -1.609 1.00 35.47 104 THR A O 1
ATOM 850 N N . ASP A 1 105 ? 21.128 -14.724 -1.325 1.00 37.38 105 ASP A N 1
ATOM 851 C CA . ASP A 1 105 ? 21.803 -15.851 -0.676 1.00 37.38 105 ASP A CA 1
ATOM 852 C C . ASP A 1 105 ? 21.564 -17.074 -1.569 1.00 37.38 105 ASP A C 1
ATOM 854 O O . ASP A 1 105 ? 20.413 -17.215 -2.056 1.00 37.38 105 ASP A O 1
#

Secondary structure (DSSP, 8-state):
--S-GGGEEE-TT--EEEEEE-GGGTTS-TBTTB-HHHHHHHHHHHHHHHHGGG--S--PPP-SGGGSSS-----TTTTS--TT------B-STTGGG--SSS--

pLDDT: mean 75.67, std 13.96, range [35.47, 94.56]